Protein AF-A0A0B7BZF1-F1 (afdb_monomer)

Organism: NCBI:txid1028688

Mean predicted aligned error: 14.44 Å

Structure (mmCIF, N/CA/C/O backbone):
data_AF-A0A0B7BZF1-F1
#
_entry.id   AF-A0A0B7BZF1-F1
#
loop_
_atom_site.group_PDB
_atom_site.id
_atom_site.type_symbol
_atom_site.label_atom_id
_atom_site.label_alt_id
_atom_site.label_comp_id
_atom_site.label_asym_id
_atom_site.label_entity_id
_atom_site.label_seq_id
_atom_site.pdbx_PDB_ins_code
_atom_site.Cartn_x
_atom_site.Cartn_y
_atom_site.Cartn_z
_atom_site.occupancy
_atom_site.B_iso_or_equiv
_atom_site.auth_seq_id
_atom_site.auth_comp_id
_atom_site.auth_asym_id
_atom_site.auth_atom_id
_atom_site.pdbx_PDB_model_num
ATOM 1 N N . MET A 1 1 ? 36.734 -16.817 -67.272 1.00 42.56 1 MET A N 1
ATOM 2 C CA . MET A 1 1 ? 36.198 -16.651 -65.905 1.00 42.56 1 MET A CA 1
ATOM 3 C C . MET A 1 1 ? 34.684 -16.627 -66.017 1.00 42.56 1 MET A C 1
ATOM 5 O O . MET A 1 1 ? 34.135 -15.668 -66.539 1.00 42.56 1 MET A O 1
ATOM 9 N N . THR A 1 2 ? 34.027 -17.734 -65.685 1.00 36.16 2 THR A N 1
ATOM 10 C CA . THR A 1 2 ? 32.570 -17.898 -65.777 1.00 36.16 2 THR A CA 1
ATOM 11 C C . THR A 1 2 ? 31.906 -17.279 -64.551 1.00 36.16 2 THR A C 1
ATOM 13 O O . THR A 1 2 ? 32.110 -17.757 -63.439 1.00 36.16 2 THR A O 1
ATOM 16 N N . PHE A 1 3 ? 31.128 -16.214 -64.751 1.00 45.78 3 PHE A N 1
ATOM 17 C CA . PHE A 1 3 ? 30.247 -15.656 -63.727 1.00 45.78 3 PHE A CA 1
ATOM 18 C C . PHE A 1 3 ? 28.991 -16.528 -63.635 1.00 45.78 3 PHE A C 1
ATOM 20 O O . PHE A 1 3 ? 28.140 -16.497 -64.519 1.00 45.78 3 PHE A O 1
ATOM 27 N N . THR A 1 4 ? 28.877 -17.324 -62.574 1.00 42.69 4 THR A N 1
ATOM 28 C CA . THR A 1 4 ? 27.618 -17.964 -62.179 1.00 42.69 4 THR A CA 1
ATOM 29 C C . THR A 1 4 ? 26.688 -16.901 -61.609 1.00 42.69 4 THR A C 1
ATOM 31 O O . THR A 1 4 ? 26.805 -16.506 -60.450 1.00 42.69 4 THR A O 1
ATOM 34 N N . THR A 1 5 ? 25.762 -16.422 -62.432 1.00 49.00 5 THR A N 1
ATOM 35 C CA . THR A 1 5 ? 24.591 -15.673 -61.985 1.00 49.00 5 THR A CA 1
ATOM 36 C C . THR A 1 5 ? 23.657 -16.632 -61.253 1.00 49.00 5 THR A C 1
ATOM 38 O O . THR A 1 5 ? 22.950 -17.431 -61.862 1.00 49.00 5 THR A O 1
ATOM 41 N N . ILE A 1 6 ? 23.671 -16.575 -59.922 1.00 50.22 6 ILE A N 1
ATOM 42 C CA . ILE A 1 6 ? 22.680 -17.254 -59.087 1.00 50.22 6 ILE A CA 1
ATOM 43 C C . ILE A 1 6 ? 21.360 -16.500 -59.276 1.00 50.22 6 ILE A C 1
ATOM 45 O O . ILE A 1 6 ? 21.112 -15.472 -58.652 1.00 50.22 6 ILE A O 1
ATOM 49 N N . SER A 1 7 ? 20.527 -16.989 -60.189 1.00 49.88 7 SER A N 1
ATOM 50 C CA . SER A 1 7 ? 19.148 -16.547 -60.359 1.00 49.88 7 SER A CA 1
ATOM 51 C C . SER A 1 7 ? 18.309 -17.073 -59.192 1.00 49.88 7 SER A C 1
ATOM 53 O O . SER A 1 7 ? 17.754 -18.169 -59.254 1.00 49.88 7 SER A O 1
ATOM 55 N N . THR A 1 8 ? 18.225 -16.312 -58.103 1.00 52.62 8 THR A N 1
ATOM 56 C CA . THR A 1 8 ? 17.284 -16.574 -57.010 1.00 52.62 8 THR A CA 1
ATOM 57 C C . THR A 1 8 ? 15.881 -16.138 -57.432 1.00 52.62 8 THR A C 1
ATOM 59 O O . THR A 1 8 ? 15.391 -15.079 -57.049 1.00 52.62 8 THR A O 1
ATOM 62 N N . SER A 1 9 ? 15.194 -16.966 -58.225 1.00 58.12 9 SER A N 1
ATOM 63 C CA . SER A 1 9 ? 13.749 -16.830 -58.448 1.00 58.12 9 SER A CA 1
ATOM 64 C C . SER A 1 9 ? 12.992 -17.307 -57.202 1.00 58.12 9 SER A C 1
ATOM 66 O O . SER A 1 9 ? 12.331 -18.345 -57.205 1.00 58.12 9 SER A O 1
ATOM 68 N N . LEU A 1 10 ? 13.141 -16.583 -56.094 1.00 57.47 10 LEU A N 1
ATOM 69 C CA . LEU A 1 10 ? 12.315 -16.786 -54.912 1.00 57.47 10 LEU A CA 1
ATOM 70 C C . LEU A 1 10 ? 10.915 -16.275 -55.249 1.00 57.47 10 LEU A C 1
ATOM 72 O O . LEU A 1 10 ? 10.698 -15.080 -55.435 1.00 57.47 10 LEU A O 1
ATOM 76 N N . SER A 1 11 ? 9.976 -17.208 -55.383 1.00 67.88 11 SER A N 1
ATOM 77 C CA . SER A 1 11 ? 8.560 -16.921 -55.600 1.00 67.88 11 SER A CA 1
ATOM 78 C C . SER A 1 11 ? 8.065 -15.880 -54.585 1.00 67.88 11 SER A C 1
AT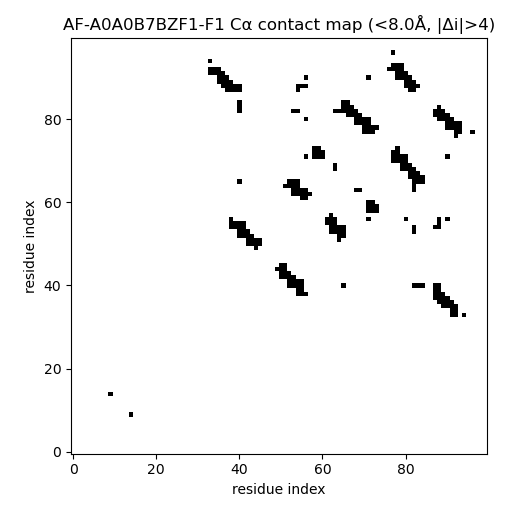OM 80 O O . SER A 1 11 ? 8.358 -16.031 -53.397 1.00 67.88 11 SER A O 1
ATOM 82 N N . PRO A 1 12 ? 7.291 -14.861 -55.003 1.00 63.03 12 PRO A N 1
ATOM 83 C CA . PRO A 1 12 ? 6.870 -13.755 -54.138 1.00 63.03 12 PRO A CA 1
ATOM 84 C C . PRO A 1 12 ? 6.102 -14.230 -52.895 1.00 63.03 12 PRO A C 1
ATOM 86 O O . PRO A 1 12 ? 6.211 -13.648 -51.827 1.00 63.03 12 PRO A O 1
ATOM 89 N N . LEU A 1 13 ? 5.391 -15.354 -52.984 1.00 62.88 13 LEU A N 1
ATOM 90 C CA . LEU A 1 13 ? 4.735 -15.996 -51.838 1.00 62.88 13 LEU A CA 1
ATOM 91 C C . LEU A 1 13 ? 5.718 -16.402 -50.727 1.00 62.88 13 LEU A C 1
ATOM 93 O O . LEU A 1 13 ? 5.402 -16.310 -49.545 1.00 62.88 13 LEU A O 1
ATOM 97 N N . LEU A 1 14 ? 6.919 -16.827 -51.111 1.00 66.38 14 LEU A N 1
ATOM 98 C CA . LEU A 1 14 ? 7.962 -17.306 -50.208 1.00 66.38 14 LEU A CA 1
ATOM 99 C C . LEU A 1 14 ? 8.675 -16.130 -49.535 1.00 66.38 14 LEU A C 1
ATOM 101 O O . LEU A 1 14 ? 8.977 -16.199 -48.349 1.00 66.38 14 LEU A O 1
ATOM 105 N N . THR A 1 15 ? 8.861 -15.014 -50.248 1.00 67.00 15 THR A N 1
ATOM 106 C CA . THR A 1 15 ? 9.371 -13.779 -49.638 1.00 67.00 15 THR A CA 1
ATOM 107 C C . THR A 1 15 ? 8.354 -13.178 -48.670 1.00 67.00 15 THR A C 1
ATOM 109 O O . THR A 1 15 ? 8.736 -12.824 -47.559 1.00 67.00 15 THR A O 1
ATOM 112 N N . PHE A 1 16 ? 7.061 -13.151 -49.014 1.00 65.31 16 PHE A N 1
ATOM 113 C CA . PHE A 1 16 ? 6.003 -12.723 -48.092 1.00 65.31 16 PHE A CA 1
ATOM 114 C C . PHE A 1 16 ? 5.923 -13.602 -46.839 1.00 65.31 16 PHE A C 1
ATOM 116 O O . PHE A 1 16 ? 5.797 -13.065 -45.742 1.00 65.31 16 PHE A O 1
ATOM 123 N N . ALA A 1 17 ? 6.043 -14.925 -46.981 1.00 65.62 17 ALA A N 1
ATOM 124 C CA . ALA A 1 17 ? 6.041 -15.848 -45.848 1.00 65.62 17 ALA A CA 1
ATOM 125 C C . ALA A 1 17 ? 7.265 -15.662 -44.933 1.00 65.62 17 ALA A C 1
ATOM 127 O O . ALA A 1 17 ? 7.143 -15.694 -43.713 1.00 65.62 17 ALA A O 1
ATOM 128 N N . VAL A 1 18 ? 8.451 -15.425 -45.500 1.00 68.25 18 VAL A N 1
ATOM 129 C CA . VAL A 1 18 ? 9.663 -15.175 -44.705 1.00 68.25 18 VAL A CA 1
ATOM 130 C C . VAL A 1 18 ? 9.586 -13.819 -43.999 1.00 68.25 18 VAL A C 1
ATOM 132 O O . VAL A 1 18 ? 9.920 -13.724 -42.820 1.00 68.25 18 VAL A O 1
ATOM 135 N N . ILE A 1 19 ? 9.091 -12.780 -44.679 1.00 66.62 19 ILE A N 1
ATOM 136 C CA . ILE A 1 19 ? 8.909 -11.448 -44.088 1.00 66.62 19 ILE A CA 1
ATOM 137 C C . ILE A 1 19 ? 7.856 -11.491 -42.975 1.00 66.62 19 ILE A C 1
ATOM 139 O O . ILE A 1 19 ? 8.086 -10.911 -41.919 1.00 66.62 19 ILE A O 1
ATOM 143 N N . SER A 1 20 ? 6.736 -12.199 -43.156 1.00 63.28 20 SER A N 1
ATOM 144 C CA . SER A 1 20 ? 5.693 -12.291 -42.129 1.00 63.28 20 SER A CA 1
ATOM 145 C C . SER A 1 20 ? 6.167 -13.040 -40.884 1.00 63.28 20 SER A C 1
ATOM 147 O O . SER A 1 20 ? 5.900 -12.583 -39.777 1.00 63.28 20 SER A O 1
ATOM 149 N N . VAL A 1 21 ? 6.936 -14.124 -41.037 1.00 64.81 21 VAL A N 1
ATOM 150 C CA . VAL A 1 21 ? 7.534 -14.856 -39.907 1.00 64.81 21 VAL A CA 1
ATOM 151 C C . VAL A 1 21 ? 8.572 -13.998 -39.173 1.00 64.81 21 VAL A C 1
ATOM 153 O O . VAL A 1 21 ? 8.578 -13.967 -37.943 1.00 64.81 21 VAL A O 1
ATOM 156 N N . LEU A 1 22 ? 9.402 -13.246 -39.904 1.00 61.53 22 LEU A N 1
ATOM 157 C CA . LEU A 1 22 ? 10.382 -12.327 -39.311 1.00 61.53 22 LEU A CA 1
ATOM 158 C C . LEU A 1 22 ? 9.718 -11.151 -38.578 1.00 61.53 22 LEU A C 1
ATOM 160 O O . LEU A 1 22 ? 10.162 -10.787 -37.491 1.00 61.53 22 LEU A O 1
ATOM 164 N N . PHE A 1 23 ? 8.633 -10.590 -39.121 1.00 58.38 23 PHE A N 1
ATOM 165 C CA . PHE A 1 23 ? 7.868 -9.528 -38.457 1.00 58.38 23 PHE A CA 1
ATOM 166 C C . PHE A 1 23 ? 7.090 -10.040 -37.240 1.00 58.38 23 PHE A C 1
ATOM 168 O O . PHE A 1 23 ? 6.999 -9.329 -36.241 1.00 58.38 23 PHE A O 1
ATOM 175 N N . CYS A 1 24 ? 6.582 -11.277 -37.272 1.00 57.66 24 CYS A N 1
ATOM 176 C CA . CYS A 1 24 ? 5.888 -11.870 -36.126 1.00 57.66 24 CYS A CA 1
ATOM 177 C C . CYS A 1 24 ? 6.833 -12.097 -34.933 1.00 57.66 24 CYS A C 1
ATOM 179 O O . CYS A 1 24 ? 6.406 -11.983 -33.788 1.00 57.66 24 CYS A O 1
ATOM 181 N N .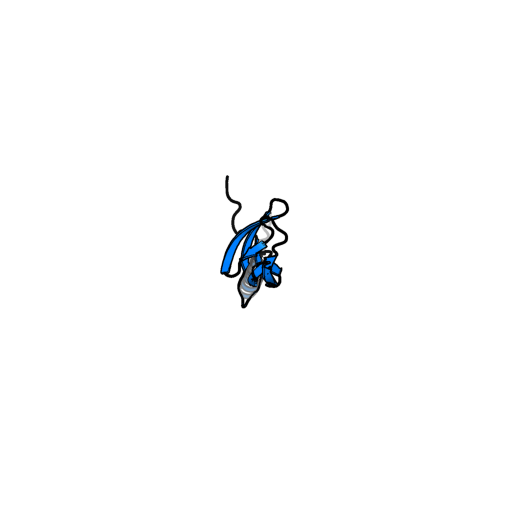 GLY A 1 25 ? 8.117 -12.372 -35.191 1.00 54.31 25 GLY A N 1
ATOM 182 C CA . GLY A 1 25 ? 9.144 -12.519 -34.153 1.00 54.31 25 GLY A CA 1
ATOM 183 C C . GLY A 1 25 ? 9.636 -11.202 -33.540 1.00 54.31 25 GLY A C 1
ATOM 184 O O . GLY A 1 25 ? 10.272 -11.229 -32.491 1.00 54.31 25 GLY A O 1
ATOM 185 N N . MET A 1 26 ? 9.345 -10.055 -34.168 1.00 51.84 26 MET A N 1
ATOM 186 C CA . MET A 1 26 ? 9.733 -8.718 -33.689 1.00 51.84 26 MET A CA 1
ATOM 187 C C . MET A 1 26 ? 8.623 -7.985 -32.931 1.00 51.84 26 MET A C 1
ATOM 189 O O . MET A 1 26 ? 8.777 -6.807 -32.598 1.00 51.84 26 MET A O 1
ATOM 193 N N . VAL A 1 27 ? 7.517 -8.659 -32.607 1.00 50.31 27 VAL A N 1
ATOM 194 C CA . VAL A 1 27 ? 6.591 -8.148 -31.594 1.00 50.31 27 VAL A CA 1
ATOM 195 C C . VAL A 1 27 ? 7.261 -8.356 -30.240 1.00 50.31 27 VAL A C 1
ATOM 197 O O . VAL A 1 27 ? 7.015 -9.334 -29.543 1.00 50.31 27 VAL A O 1
ATOM 200 N N . SER A 1 28 ? 8.173 -7.445 -29.899 1.00 53.06 28 SER A N 1
ATOM 201 C CA . SER A 1 28 ? 8.737 -7.321 -28.564 1.00 53.06 28 SER A CA 1
ATOM 202 C C . SER A 1 28 ? 7.576 -7.145 -27.597 1.00 53.06 28 SER A C 1
ATOM 204 O O . SER A 1 28 ? 7.015 -6.054 -27.475 1.00 53.06 28 SER A O 1
ATOM 206 N N . THR A 1 29 ? 7.189 -8.230 -26.933 1.00 51.66 29 THR A N 1
ATOM 207 C CA . THR A 1 29 ? 6.327 -8.196 -25.761 1.00 51.66 29 THR A CA 1
ATOM 208 C C . THR A 1 29 ? 7.062 -7.360 -24.729 1.00 51.66 29 THR A C 1
ATOM 210 O O . THR A 1 29 ? 7.964 -7.835 -24.043 1.00 51.66 29 THR A O 1
ATOM 213 N N . SER A 1 30 ? 6.756 -6.068 -24.701 1.00 52.94 30 SER A N 1
ATOM 214 C CA . SER A 1 30 ? 7.209 -5.192 -23.637 1.00 52.94 30 SER A CA 1
ATOM 215 C C . SER A 1 30 ? 6.418 -5.626 -22.417 1.00 52.94 30 SER A C 1
ATOM 217 O O . SER A 1 30 ? 5.243 -5.291 -22.292 1.00 52.94 30 SER A O 1
ATOM 219 N N . ASP A 1 31 ? 7.031 -6.470 -21.593 1.00 47.12 31 ASP A N 1
ATOM 220 C CA . ASP A 1 31 ? 6.481 -6.837 -20.300 1.00 47.12 31 ASP A CA 1
ATOM 221 C C . ASP A 1 31 ? 6.462 -5.563 -19.451 1.00 47.12 31 ASP A C 1
ATOM 223 O O . ASP A 1 31 ? 7.481 -5.118 -18.921 1.00 47.12 31 ASP A O 1
ATOM 227 N N . LEU A 1 32 ? 5.303 -4.909 -19.403 1.00 54.31 32 LEU A N 1
ATOM 228 C CA . LEU A 1 32 ? 4.993 -3.864 -18.434 1.00 54.31 32 LEU A CA 1
ATOM 229 C C . LEU A 1 32 ? 4.736 -4.558 -17.091 1.00 54.31 32 LEU A C 1
ATOM 231 O O . LEU A 1 32 ? 3.628 -4.521 -16.557 1.00 54.31 32 LEU A O 1
ATOM 235 N N . GLY A 1 33 ? 5.750 -5.264 -16.593 1.00 56.38 33 GLY A N 1
ATOM 236 C CA . GLY A 1 33 ? 5.704 -5.990 -15.337 1.00 56.38 33 GLY A CA 1
ATOM 237 C C . GLY A 1 33 ? 5.688 -4.999 -14.182 1.00 56.38 33 GLY A C 1
ATOM 238 O O . GLY A 1 33 ? 6.725 -4.707 -13.597 1.00 56.38 33 GLY A O 1
ATOM 239 N N . PHE A 1 34 ? 4.520 -4.442 -13.872 1.00 66.19 34 PHE A N 1
ATOM 240 C CA . PHE A 1 34 ? 4.303 -3.733 -12.618 1.00 66.19 34 PHE A CA 1
ATOM 241 C C . PHE A 1 34 ? 4.113 -4.789 -11.533 1.00 66.19 34 PHE A C 1
ATOM 243 O O . PHE A 1 34 ? 3.100 -5.492 -11.516 1.00 66.19 34 PHE A O 1
ATOM 250 N N . HIS A 1 35 ? 5.087 -4.945 -10.636 1.00 83.38 35 HIS A N 1
ATOM 251 C CA . HIS A 1 35 ? 4.882 -5.811 -9.484 1.00 83.38 35 HIS A CA 1
ATOM 252 C C . HIS A 1 35 ? 3.954 -5.106 -8.502 1.00 83.38 35 HIS A C 1
ATOM 254 O O . HIS A 1 35 ? 4.270 -4.029 -8.000 1.00 83.38 35 HIS A O 1
ATOM 260 N N . CYS A 1 36 ? 2.806 -5.726 -8.234 1.00 88.06 36 CYS A N 1
ATOM 261 C CA . CYS A 1 36 ? 1.854 -5.250 -7.243 1.00 88.06 36 CYS A CA 1
ATOM 262 C C . CYS A 1 36 ? 1.752 -6.237 -6.077 1.00 88.06 36 CYS A C 1
ATOM 264 O O . CYS A 1 36 ? 1.647 -7.449 -6.271 1.00 88.06 36 CYS A O 1
ATOM 266 N N . VAL A 1 37 ? 1.765 -5.702 -4.862 1.00 89.62 37 VAL A N 1
ATOM 267 C CA . VAL A 1 37 ? 1.498 -6.409 -3.611 1.00 89.62 37 VAL A CA 1
ATOM 268 C C . VAL A 1 37 ? 0.091 -6.045 -3.160 1.00 89.62 37 VAL A C 1
ATOM 270 O O . VAL A 1 37 ? -0.264 -4.869 -3.106 1.00 89.62 37 VAL A O 1
ATOM 273 N N . PHE A 1 38 ? -0.698 -7.056 -2.815 1.00 92.50 38 PHE A N 1
ATOM 274 C CA . PHE A 1 38 ? -2.066 -6.882 -2.341 1.00 92.50 38 PHE A CA 1
ATOM 275 C C . PHE A 1 38 ? -2.195 -7.324 -0.889 1.00 92.50 38 PHE A C 1
ATOM 277 O O . PHE A 1 38 ? -1.445 -8.181 -0.415 1.00 92.50 38 PHE A O 1
ATOM 284 N N . GLY A 1 39 ? -3.165 -6.752 -0.187 1.00 92.94 39 GLY A N 1
ATOM 285 C CA . GL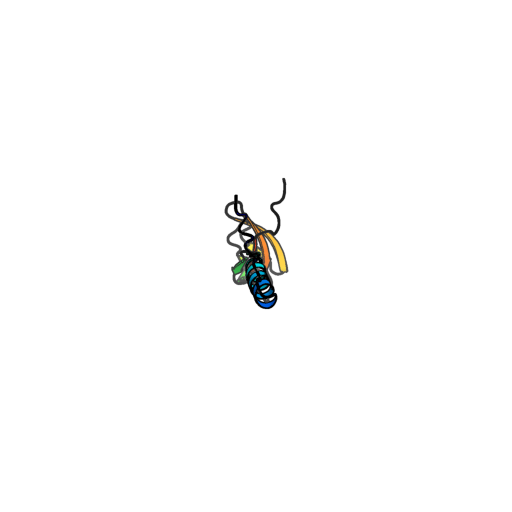Y A 1 39 ? -3.425 -7.067 1.211 1.00 92.94 39 GLY A CA 1
ATOM 286 C C . GLY A 1 39 ? -4.854 -6.729 1.629 1.00 92.94 39 GLY A C 1
ATOM 287 O O . GLY A 1 39 ? -5.551 -5.993 0.931 1.00 92.94 39 GLY A O 1
ATOM 288 N N . PRO A 1 40 ? -5.321 -7.269 2.761 1.00 94.19 40 PRO A N 1
ATOM 289 C CA . PRO A 1 40 ? -6.661 -6.990 3.252 1.00 94.19 40 PRO A CA 1
ATOM 290 C C . PRO A 1 40 ? -6.753 -5.594 3.882 1.00 94.19 40 PRO A C 1
ATOM 292 O O . PRO A 1 40 ? -5.785 -5.088 4.451 1.00 94.19 40 PRO A O 1
ATOM 295 N N . MET A 1 41 ? -7.953 -5.012 3.850 1.00 94.50 41 MET A N 1
ATOM 296 C CA . MET A 1 41 ? -8.316 -3.934 4.768 1.00 94.50 41 MET A CA 1
ATOM 297 C C . MET A 1 41 ? -8.647 -4.543 6.132 1.00 94.50 41 MET A C 1
ATOM 299 O O . MET A 1 41 ? -9.333 -5.562 6.222 1.00 94.50 41 MET A O 1
ATOM 303 N N . VAL A 1 42 ? -8.145 -3.922 7.190 1.00 94.38 42 VAL A N 1
ATOM 304 C CA . VAL A 1 42 ? -8.347 -4.333 8.575 1.00 94.38 42 VAL A CA 1
ATOM 305 C C . VAL A 1 42 ? -9.191 -3.280 9.277 1.00 94.38 42 VAL A C 1
ATOM 307 O O . VAL A 1 42 ? -8.985 -2.079 9.106 1.00 94.38 42 VAL A O 1
ATOM 310 N N . THR A 1 43 ? -10.124 -3.746 10.098 1.00 94.00 43 THR A N 1
ATOM 311 C CA . THR A 1 43 ? -10.949 -2.900 10.955 1.00 94.00 43 THR A CA 1
ATOM 312 C C . THR A 1 43 ? -10.553 -3.150 12.402 1.00 94.00 43 THR A C 1
ATOM 314 O O . THR A 1 43 ? -10.520 -4.294 12.853 1.00 94.00 43 THR A O 1
ATOM 317 N N . THR A 1 44 ? -10.247 -2.086 13.136 1.00 93.12 44 THR A N 1
ATOM 318 C CA . THR A 1 44 ? -9.950 -2.140 14.570 1.00 93.12 44 THR A CA 1
ATOM 319 C C . THR A 1 44 ? -10.771 -1.103 15.325 1.00 93.12 44 THR A C 1
ATOM 321 O O . THR A 1 44 ? -11.317 -0.178 14.726 1.00 93.12 44 THR A O 1
ATOM 324 N N . VAL A 1 45 ? -10.865 -1.255 16.642 1.00 94.25 45 VAL A N 1
ATOM 325 C CA . VAL A 1 45 ? -11.527 -0.293 17.526 1.00 94.25 45 VAL A CA 1
ATOM 326 C C . VAL A 1 45 ? -10.456 0.390 18.367 1.00 94.25 45 VAL A C 1
ATOM 328 O O . VAL A 1 45 ? -9.657 -0.282 19.021 1.00 94.25 45 VAL A O 1
ATOM 331 N N . THR A 1 46 ? -10.403 1.719 18.322 1.00 90.12 46 THR A N 1
ATOM 332 C CA . THR A 1 46 ? -9.463 2.502 19.126 1.00 90.12 46 THR A CA 1
ATOM 333 C C . THR A 1 46 ? -9.832 2.419 20.613 1.00 90.12 46 THR A C 1
ATOM 335 O O . THR A 1 46 ? -10.972 2.078 20.947 1.00 90.12 46 THR A O 1
ATOM 338 N N . PRO A 1 47 ? -8.910 2.747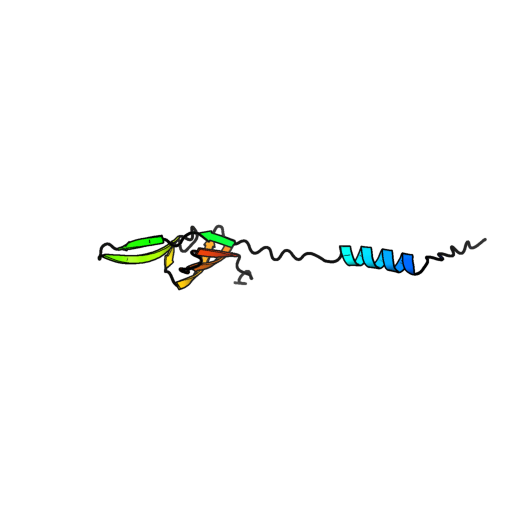 21.538 1.00 91.94 47 PRO A N 1
ATOM 339 C CA . PRO A 1 47 ? -9.215 2.796 22.971 1.00 91.94 47 PRO A CA 1
ATOM 340 C C . PRO A 1 47 ? -10.404 3.706 23.323 1.00 91.94 47 PRO A C 1
ATOM 342 O O . PRO A 1 47 ? -11.091 3.477 24.315 1.00 91.94 47 PRO A O 1
ATOM 345 N N . GLU A 1 48 ? -10.680 4.710 22.491 1.00 94.50 48 GLU A N 1
ATOM 346 C CA . GLU A 1 48 ? -11.791 5.657 22.617 1.00 94.50 48 GLU A CA 1
ATOM 347 C C . GLU A 1 48 ? -13.115 5.120 22.041 1.00 94.50 48 GLU A C 1
ATOM 349 O O . GLU A 1 48 ? -14.122 5.827 22.031 1.00 94.50 48 GLU A O 1
ATOM 354 N N . GLY A 1 49 ? -13.133 3.880 21.542 1.00 92.81 49 GLY A N 1
ATOM 355 C CA . GLY A 1 49 ? -14.312 3.237 20.964 1.00 92.81 49 GLY A CA 1
ATOM 356 C C . GLY A 1 49 ? -14.596 3.622 19.509 1.00 92.81 49 GLY A C 1
ATOM 357 O O . GLY A 1 49 ? -15.668 3.299 18.997 1.00 92.81 49 GLY A O 1
ATOM 358 N N . GLN A 1 50 ? -13.672 4.302 18.824 1.00 94.00 50 GLN A N 1
ATOM 359 C CA . GLN A 1 50 ? -13.841 4.651 17.413 1.00 94.00 50 GLN A CA 1
ATOM 360 C C . GLN A 1 50 ? -13.454 3.475 16.521 1.00 94.00 50 GLN A C 1
ATOM 362 O O . GLN A 1 50 ? -12.487 2.771 16.787 1.00 94.00 50 GLN A O 1
ATOM 367 N N . THR A 1 51 ? -14.197 3.261 15.439 1.00 93.19 51 THR A N 1
ATOM 368 C CA . THR A 1 51 ? -13.816 2.265 14.431 1.00 93.19 51 THR A CA 1
ATOM 369 C C . THR A 1 51 ? -12.800 2.881 13.476 1.00 93.19 51 THR A C 1
ATOM 371 O O . THR A 1 51 ? -13.068 3.922 12.880 1.00 93.19 51 THR A O 1
ATOM 374 N N . LEU A 1 52 ? -11.647 2.233 13.325 1.00 91.69 52 LEU A N 1
ATOM 375 C CA . LEU A 1 52 ? -10.586 2.618 12.404 1.00 91.69 52 LEU A CA 1
ATOM 376 C C . LEU A 1 52 ? -10.421 1.535 11.339 1.00 91.69 52 LEU A C 1
ATOM 378 O O . LEU A 1 52 ? -10.182 0.369 11.655 1.00 91.69 52 LEU A O 1
ATOM 382 N N . GLU A 1 53 ? -10.510 1.937 10.077 1.00 94.50 53 GLU A N 1
ATOM 383 C CA . GLU A 1 53 ? -10.275 1.074 8.922 1.00 94.50 53 GLU A CA 1
ATOM 384 C C . GLU A 1 53 ? -8.946 1.464 8.271 1.00 94.50 53 GLU A C 1
ATOM 386 O O . GLU A 1 53 ? -8.725 2.631 7.936 1.00 94.50 53 GLU A O 1
ATOM 391 N N . TYR A 1 54 ? -8.041 0.499 8.122 1.00 94.50 54 TYR A N 1
ATOM 392 C CA . TYR A 1 54 ? -6.688 0.734 7.625 1.00 94.50 54 TYR A CA 1
ATOM 393 C C . TYR A 1 54 ? -6.141 -0.482 6.875 1.00 94.50 54 TYR A C 1
ATOM 395 O O . TYR A 1 54 ? -6.620 -1.603 7.034 1.00 94.50 54 TYR A O 1
ATOM 403 N N . CYS A 1 55 ? -5.102 -0.274 6.076 1.00 95.56 55 CYS A N 1
ATOM 404 C CA . CYS A 1 55 ? -4.394 -1.325 5.363 1.00 95.56 55 CYS A CA 1
ATOM 405 C C . CYS A 1 55 ? -2.939 -1.437 5.857 1.00 95.56 55 CYS A C 1
ATOM 407 O O . CYS A 1 55 ? -2.230 -0.427 5.874 1.00 95.56 55 CYS A O 1
ATOM 409 N N . PRO A 1 56 ? -2.461 -2.635 6.244 1.00 94.19 56 PRO A N 1
ATOM 410 C CA . PRO A 1 56 ? -1.064 -2.863 6.602 1.00 94.19 56 PRO A CA 1
ATOM 411 C C . PRO A 1 56 ? -0.205 -3.048 5.347 1.00 94.19 56 PRO A C 1
ATOM 413 O O . PRO A 1 56 ? -0.404 -3.996 4.593 1.00 94.19 56 PRO A O 1
ATOM 416 N N . THR A 1 57 ? 0.779 -2.178 5.132 1.00 91.50 57 THR A N 1
ATOM 417 C CA . THR A 1 57 ? 1.589 -2.173 3.900 1.00 91.50 57 THR A CA 1
ATOM 418 C C . THR A 1 57 ? 2.777 -3.135 3.959 1.00 91.50 57 THR A C 1
ATOM 420 O O . THR A 1 57 ? 3.227 -3.619 2.925 1.00 91.50 57 THR A O 1
ATOM 423 N N . GLN A 1 58 ? 3.299 -3.426 5.159 1.00 91.19 58 GLN A N 1
ATOM 424 C CA . GLN A 1 58 ? 4.613 -4.067 5.353 1.00 91.19 58 GLN A CA 1
ATOM 425 C C . GLN A 1 58 ? 5.765 -3.327 4.637 1.00 91.19 58 GLN A C 1
ATOM 427 O O . GLN A 1 58 ? 6.744 -3.947 4.206 1.00 91.19 58 GLN A O 1
ATOM 432 N N . MET A 1 59 ? 5.615 -2.012 4.480 1.00 93.38 59 MET A N 1
ATOM 433 C CA . MET A 1 59 ? 6.556 -1.070 3.873 1.00 93.38 59 MET A CA 1
ATOM 434 C C . MET A 1 59 ? 6.681 0.161 4.787 1.00 93.38 59 MET A C 1
ATOM 436 O O . MET A 1 59 ? 6.067 0.203 5.847 1.00 93.38 59 MET A O 1
ATOM 440 N N . GLU A 1 60 ? 7.451 1.173 4.401 1.00 94.25 60 GLU A N 1
ATOM 441 C CA . GLU A 1 60 ? 7.510 2.463 5.097 1.00 94.25 60 GLU A CA 1
ATOM 442 C C . GLU A 1 60 ? 6.660 3.496 4.328 1.00 94.25 60 GLU A C 1
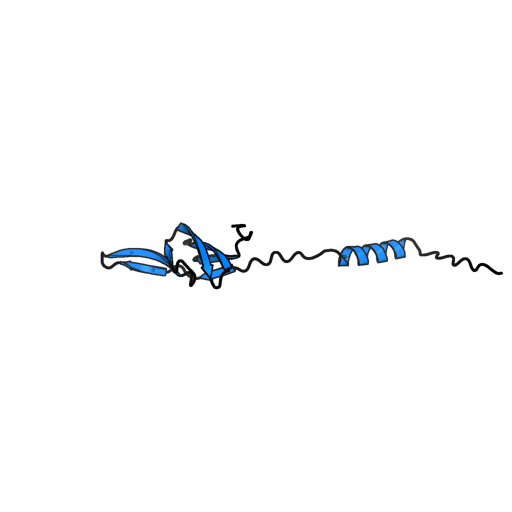ATOM 444 O O . GLU A 1 60 ? 7.037 3.816 3.201 1.00 94.25 60 GLU A O 1
ATOM 449 N N . PRO A 1 61 ? 5.543 4.030 4.865 1.00 92.12 61 PRO A N 1
ATOM 450 C CA . PRO A 1 61 ? 4.996 3.811 6.207 1.00 92.12 61 PRO A CA 1
ATOM 451 C C . PRO A 1 61 ? 4.233 2.473 6.341 1.00 92.12 61 PRO A C 1
ATOM 453 O O . PRO A 1 61 ? 3.669 1.998 5.352 1.00 92.12 61 PRO A O 1
ATOM 456 N N . PRO A 1 62 ? 4.167 1.883 7.556 1.00 91.88 62 PRO A N 1
ATOM 457 C CA . PRO A 1 62 ? 3.698 0.505 7.793 1.00 91.88 62 PRO A CA 1
ATOM 458 C C . PRO A 1 62 ? 2.188 0.305 7.679 1.00 91.88 62 PRO A C 1
ATOM 460 O O . PRO A 1 62 ? 1.717 -0.827 7.537 1.00 91.88 62 PRO A O 1
ATOM 463 N N . VAL A 1 63 ? 1.423 1.390 7.765 1.00 93.00 63 VAL A N 1
ATOM 464 C CA . VAL A 1 63 ? -0.036 1.392 7.695 1.00 93.00 63 VAL A CA 1
ATOM 465 C C . VAL A 1 63 ? -0.511 2.613 6.924 1.00 93.00 63 VAL A C 1
ATOM 467 O O . VAL A 1 63 ? 0.152 3.651 6.921 1.00 93.00 63 VAL A O 1
ATOM 470 N N . MET A 1 64 ? -1.681 2.494 6.311 1.00 93.50 64 MET A N 1
ATOM 471 C CA . MET A 1 64 ? -2.394 3.605 5.688 1.00 93.50 64 MET A CA 1
ATOM 472 C C . MET A 1 64 ? -3.877 3.530 6.020 1.00 93.50 64 MET A C 1
ATOM 474 O O . MET A 1 64 ? -4.426 2.432 6.117 1.00 93.50 64 MET A O 1
ATOM 478 N N . THR A 1 65 ? -4.531 4.671 6.208 1.00 93.38 65 THR A N 1
ATOM 479 C CA . THR A 1 65 ? -5.963 4.696 6.505 1.00 93.38 65 THR A CA 1
ATOM 480 C C . THR A 1 65 ? -6.804 4.462 5.253 1.00 93.38 65 THR A C 1
ATOM 482 O O . THR A 1 65 ? -6.353 4.633 4.119 1.00 93.38 65 THR A O 1
ATOM 485 N N . LYS A 1 66 ? -8.039 3.996 5.450 1.00 92.75 66 LYS A N 1
ATOM 486 C CA . LYS A 1 66 ? -8.992 3.807 4.356 1.00 92.75 66 LYS A CA 1
ATOM 487 C C . LYS A 1 66 ? -9.197 5.110 3.583 1.00 92.75 66 LYS A C 1
ATOM 489 O O . LYS A 1 66 ? -9.486 6.147 4.172 1.00 92.75 66 LYS A O 1
ATOM 494 N N . GLY A 1 67 ? -9.155 5.008 2.258 1.00 89.88 67 GLY A N 1
ATOM 495 C CA . GLY A 1 67 ? -9.336 6.128 1.337 1.00 89.88 67 GLY A CA 1
ATOM 496 C C . GLY A 1 67 ? -8.043 6.870 1.013 1.00 89.88 67 GLY A C 1
ATOM 497 O O . GLY A 1 67 ? -8.062 7.744 0.148 1.00 89.88 67 GLY A O 1
ATOM 498 N N . ASP A 1 68 ? -6.929 6.510 1.651 1.00 91.19 68 ASP A N 1
ATOM 499 C CA . ASP A 1 68 ? -5.656 7.154 1.379 1.00 91.19 68 ASP A CA 1
ATOM 500 C C . ASP A 1 68 ? -4.957 6.583 0.152 1.00 91.19 68 ASP A C 1
ATOM 502 O O . ASP A 1 68 ? -5.137 5.431 -0.260 1.00 91.19 68 ASP A O 1
ATOM 506 N N . TYR A 1 69 ? -4.072 7.425 -0.367 1.00 92.38 69 TYR A N 1
ATOM 507 C CA . TYR A 1 69 ? -3.060 7.085 -1.341 1.00 92.38 69 TYR A CA 1
ATOM 508 C C . TYR A 1 69 ? -1.707 7.558 -0.820 1.00 92.38 69 TYR A C 1
ATOM 510 O O . TYR A 1 69 ? -1.545 8.732 -0.477 1.00 92.38 69 TYR A O 1
ATOM 518 N N . ILE A 1 70 ? -0.734 6.656 -0.762 1.00 92.88 70 ILE A N 1
ATOM 519 C CA . ILE A 1 70 ? 0.597 6.963 -0.241 1.00 92.88 70 ILE A CA 1
ATOM 520 C C . ILE A 1 70 ? 1.685 6.384 -1.136 1.00 92.88 70 ILE A C 1
ATOM 522 O O . ILE A 1 70 ? 1.480 5.424 -1.876 1.00 92.88 70 ILE A O 1
ATOM 526 N N . LEU A 1 71 ? 2.878 6.953 -1.006 1.00 93.06 71 LEU A N 1
ATOM 527 C CA . LEU A 1 71 ? 4.097 6.337 -1.502 1.00 93.06 71 LEU A CA 1
ATOM 528 C C . LEU A 1 71 ? 4.742 5.578 -0.357 1.00 93.06 71 LEU A C 1
ATOM 530 O O . LEU A 1 71 ? 5.003 6.163 0.695 1.00 93.06 71 LEU A O 1
ATOM 534 N N . ALA A 1 72 ? 5.001 4.299 -0.583 1.00 92.75 72 ALA A N 1
ATOM 535 C CA . ALA A 1 72 ? 5.674 3.446 0.368 1.00 92.75 72 ALA A CA 1
ATOM 536 C C . ALA A 1 72 ? 7.041 3.005 -0.162 1.00 92.75 72 ALA A C 1
ATOM 538 O O . ALA A 1 72 ? 7.258 2.898 -1.370 1.00 92.75 72 ALA A O 1
ATOM 539 N N . VAL A 1 73 ? 7.985 2.760 0.741 1.00 92.38 73 VAL A N 1
ATOM 540 C CA . VAL A 1 73 ? 9.331 2.295 0.397 1.00 92.38 73 VAL A CA 1
ATOM 541 C C . VAL A 1 73 ? 9.610 0.971 1.087 1.00 92.38 73 VAL A C 1
ATOM 543 O O . VAL A 1 73 ? 9.351 0.810 2.277 1.00 92.38 73 VAL A O 1
ATOM 546 N N . LYS A 1 74 ? 10.168 0.017 0.342 1.00 91.50 74 LYS A N 1
ATOM 547 C CA . LYS A 1 74 ? 10.629 -1.266 0.876 1.00 91.50 74 LYS A CA 1
ATOM 548 C C . LYS A 1 74 ? 11.877 -1.716 0.140 1.00 91.50 74 LYS A C 1
ATOM 550 O O . LYS A 1 74 ? 11.891 -1.736 -1.088 1.00 91.50 74 LYS A O 1
ATOM 555 N N . ASP A 1 75 ? 12.928 -2.038 0.889 1.00 90.50 75 ASP A N 1
ATOM 556 C CA . ASP A 1 75 ? 14.215 -2.493 0.345 1.00 90.50 75 ASP A CA 1
ATOM 557 C C . ASP A 1 75 ? 14.797 -1.536 -0.721 1.00 90.50 75 ASP A C 1
ATOM 559 O O . ASP A 1 75 ? 15.348 -1.956 -1.737 1.00 90.50 75 ASP A O 1
ATOM 563 N N . GLY A 1 76 ? 14.620 -0.223 -0.522 1.00 87.19 76 GLY A N 1
ATOM 564 C CA . GLY A 1 76 ? 15.058 0.818 -1.463 1.00 87.19 76 GLY A CA 1
ATOM 565 C C . GLY A 1 76 ? 14.206 0.951 -2.733 1.00 87.19 76 GLY A C 1
ATOM 566 O O . GLY A 1 76 ? 14.528 1.770 -3.593 1.00 87.19 76 GLY A O 1
ATOM 567 N N . LYS A 1 77 ? 13.116 0.184 -2.859 1.00 87.56 77 LYS A N 1
ATOM 568 C CA . LYS A 1 77 ? 12.147 0.280 -3.958 1.00 87.56 77 LYS A CA 1
ATOM 569 C C . LYS A 1 77 ? 10.934 1.107 -3.552 1.00 87.56 77 LYS A C 1
ATOM 571 O O . LYS A 1 77 ? 10.482 1.038 -2.412 1.00 87.56 77 LYS A O 1
ATOM 576 N N . CYS A 1 78 ? 10.428 1.879 -4.506 1.00 89.12 78 CYS A N 1
ATOM 577 C CA . CYS A 1 78 ? 9.255 2.734 -4.3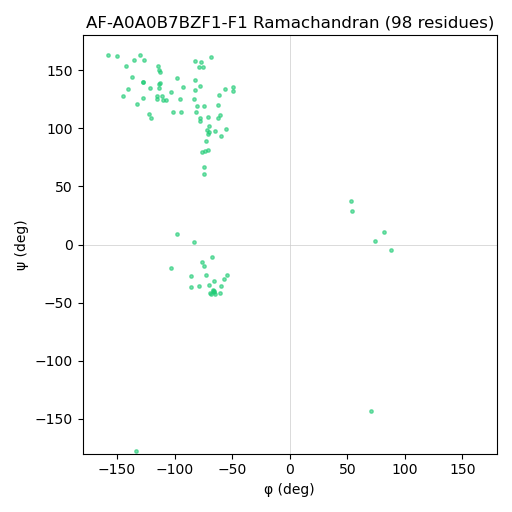60 1.00 89.12 78 CYS A CA 1
ATOM 578 C C . CYS A 1 78 ? 8.002 1.983 -4.808 1.00 89.12 78 CYS A C 1
ATOM 580 O O . CYS A 1 78 ? 8.007 1.388 -5.887 1.00 89.12 78 CYS A O 1
ATOM 582 N N . TYR A 1 79 ? 6.938 2.099 -4.018 1.00 92.12 79 TYR A N 1
ATOM 583 C CA . TYR A 1 79 ? 5.612 1.579 -4.311 1.00 92.12 79 TYR A CA 1
ATOM 584 C C . TYR A 1 79 ? 4.556 2.681 -4.181 1.00 92.12 79 TYR A C 1
ATOM 586 O O . TYR A 1 79 ? 4.588 3.491 -3.256 1.00 92.12 79 TYR A O 1
ATOM 594 N N . GLU A 1 80 ? 3.599 2.691 -5.097 1.00 92.88 80 GLU A N 1
ATOM 595 C CA . GLU A 1 80 ? 2.374 3.483 -5.045 1.00 92.88 80 GLU A CA 1
ATOM 596 C C . GLU A 1 80 ? 1.265 2.628 -4.438 1.00 92.88 80 GLU A C 1
ATOM 598 O O . GLU A 1 80 ? 0.880 1.612 -5.018 1.00 92.88 80 GLU A O 1
ATOM 603 N N . CYS A 1 81 ? 0.784 3.016 -3.257 1.00 93.50 81 CYS A N 1
ATOM 604 C CA . CYS A 1 81 ? -0.178 2.252 -2.474 1.00 93.50 81 CYS A CA 1
ATOM 605 C C . CYS A 1 81 ? -1.528 2.960 -2.365 1.00 93.50 81 CYS A C 1
ATOM 607 O O . CYS A 1 81 ? -1.593 4.157 -2.084 1.00 93.50 81 CYS A O 1
ATOM 609 N N . MET A 1 82 ? -2.605 2.190 -2.494 1.00 94.56 82 MET A N 1
ATOM 610 C CA . MET A 1 82 ? -3.989 2.609 -2.283 1.00 94.56 82 MET A CA 1
ATOM 611 C C . MET A 1 82 ? -4.679 1.649 -1.308 1.00 94.56 82 MET A C 1
ATOM 613 O O . MET A 1 82 ? -4.493 0.435 -1.406 1.00 94.56 82 MET A O 1
ATOM 617 N N . CYS A 1 83 ? -5.494 2.186 -0.396 1.00 94.88 83 CYS A N 1
ATOM 618 C CA . CYS A 1 83 ? -6.347 1.403 0.500 1.00 94.88 83 CYS A CA 1
ATOM 619 C C . CYS A 1 83 ? -7.812 1.776 0.277 1.00 94.88 83 CYS A C 1
ATOM 621 O O . CYS A 1 83 ? -8.244 2.862 0.663 1.00 94.88 83 CYS A O 1
ATOM 623 N N . ALA A 1 84 ? -8.584 0.877 -0.327 1.00 92.56 84 ALA A N 1
ATOM 624 C CA . ALA A 1 84 ? -10.006 1.088 -0.593 1.00 92.56 84 ALA A CA 1
ATOM 625 C C . ALA A 1 84 ? -10.858 -0.058 -0.030 1.00 92.56 84 ALA A C 1
ATOM 627 O O . ALA A 1 84 ? -10.365 -1.150 0.243 1.00 92.56 84 ALA A O 1
ATOM 628 N N . SER A 1 85 ? -12.148 0.195 0.199 1.00 87.81 85 SER A N 1
ATOM 629 C C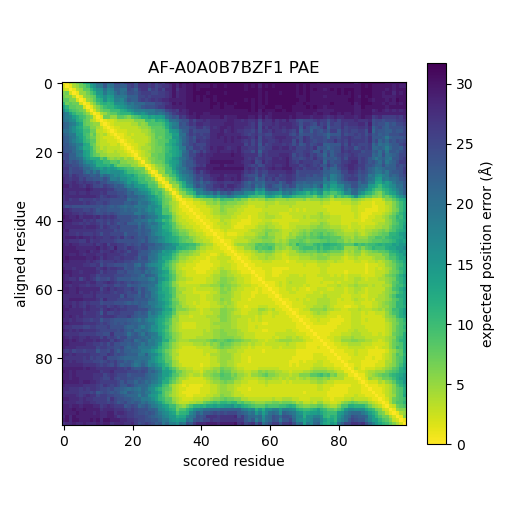A . SER A 1 85 ? -13.040 -0.781 0.851 1.00 87.81 85 SER A CA 1
ATOM 630 C C . SER A 1 85 ? -13.422 -1.963 -0.030 1.00 87.81 85 SER A C 1
ATOM 632 O O . SER A 1 85 ? -13.746 -3.027 0.481 1.00 87.81 85 SER A O 1
ATOM 634 N N . ASP A 1 86 ? -13.412 -1.761 -1.339 1.00 85.06 86 ASP A N 1
ATOM 635 C CA . ASP A 1 86 ? -13.724 -2.751 -2.361 1.00 85.06 86 ASP A CA 1
ATOM 636 C C . ASP A 1 86 ? -12.501 -3.594 -2.743 1.00 85.06 86 ASP A C 1
ATOM 638 O O . ASP A 1 86 ? -12.636 -4.795 -2.970 1.00 85.06 86 ASP A O 1
ATOM 642 N N . THR A 1 87 ? -11.310 -2.991 -2.777 1.00 84.25 87 THR A N 1
ATOM 643 C CA . THR A 1 87 ? -10.076 -3.674 -3.200 1.00 84.25 87 THR A CA 1
ATOM 644 C C . THR A 1 87 ? -9.154 -4.092 -2.057 1.00 84.25 87 THR A C 1
ATOM 646 O O . THR A 1 87 ? -8.293 -4.945 -2.255 1.00 84.25 87 THR A O 1
ATOM 649 N N . GLY A 1 88 ? -9.288 -3.495 -0.872 1.00 91.81 88 GLY A N 1
ATOM 650 C CA . GLY A 1 88 ? -8.271 -3.576 0.173 1.00 91.81 88 GLY A CA 1
ATOM 651 C C . GLY A 1 88 ? -7.024 -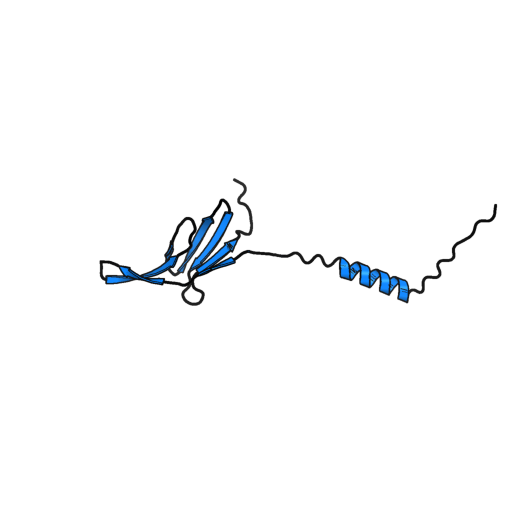2.773 -0.197 1.00 91.81 88 GLY A C 1
ATOM 652 O O . GLY A 1 88 ? -7.118 -1.704 -0.805 1.00 91.81 88 GLY A O 1
ATOM 653 N N . LEU A 1 89 ? -5.856 -3.295 0.173 1.00 95.25 89 LEU A N 1
ATOM 654 C CA . LEU A 1 89 ? -4.557 -2.731 -0.174 1.00 95.25 89 LEU A CA 1
ATOM 655 C C . LEU A 1 89 ? -4.132 -3.164 -1.577 1.00 95.25 89 LEU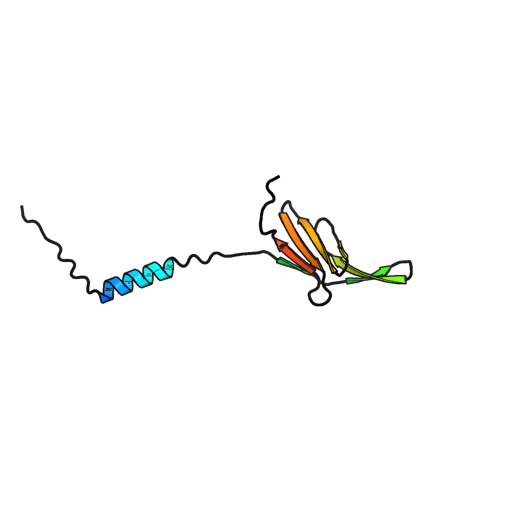 A C 1
ATOM 657 O O . LEU A 1 89 ? -4.101 -4.360 -1.871 1.00 95.25 89 LEU A O 1
ATOM 661 N N . ALA A 1 90 ? -3.668 -2.208 -2.374 1.00 94.06 90 ALA A N 1
ATOM 662 C CA . ALA A 1 90 ? -2.886 -2.455 -3.578 1.00 94.06 90 ALA A CA 1
ATOM 663 C C . ALA A 1 90 ? -1.661 -1.532 -3.591 1.00 94.06 90 ALA A C 1
ATOM 665 O O . ALA A 1 90 ? -1.825 -0.319 -3.559 1.00 94.06 90 ALA A O 1
ATOM 666 N N . CYS A 1 91 ? -0.456 -2.101 -3.637 1.00 92.94 91 CYS A N 1
ATOM 667 C CA . CYS A 1 91 ? 0.823 -1.389 -3.706 1.00 92.94 91 CYS A CA 1
ATOM 668 C C . CYS A 1 91 ? 1.599 -1.826 -4.946 1.00 92.94 91 CYS A C 1
ATOM 670 O O . CYS A 1 91 ? 2.060 -2.962 -4.981 1.00 92.94 91 CYS A O 1
ATOM 672 N N . CYS A 1 92 ? 1.784 -0.956 -5.933 1.00 91.50 92 CYS A N 1
ATOM 673 C CA . CYS A 1 92 ? 2.467 -1.287 -7.186 1.00 91.50 92 CYS A CA 1
ATOM 674 C C . CYS A 1 92 ? 3.800 -0.554 -7.324 1.00 91.50 92 CYS A C 1
ATOM 676 O O . CYS A 1 92 ? 3.927 0.569 -6.847 1.00 91.50 92 CYS A O 1
ATOM 678 N N . ASP A 1 93 ? 4.782 -1.166 -7.987 1.00 90.88 93 ASP A N 1
ATOM 679 C CA . ASP A 1 93 ? 6.062 -0.521 -8.300 1.00 90.88 93 ASP A CA 1
ATOM 680 C C . ASP A 1 93 ? 5.852 0.860 -8.944 1.00 90.88 93 ASP A C 1
ATOM 682 O O . ASP A 1 93 ? 5.091 1.011 -9.905 1.00 90.88 93 ASP A O 1
ATOM 686 N N . CYS A 1 94 ? 6.562 1.874 -8.442 1.00 86.31 94 CYS A N 1
ATOM 687 C CA . CYS A 1 94 ? 6.463 3.229 -8.975 1.00 86.31 94 CYS A CA 1
ATOM 688 C C . CYS A 1 94 ? 6.902 3.262 -10.457 1.00 86.31 94 CYS A C 1
ATOM 690 O O . CYS A 1 94 ? 8.024 2.852 -10.774 1.00 86.31 94 CYS A O 1
ATOM 692 N N . PRO A 1 95 ? 6.100 3.834 -11.377 1.00 70.06 95 PRO A N 1
ATOM 693 C CA . PRO A 1 95 ? 6.373 3.805 -12.818 1.00 70.06 95 PRO A CA 1
ATOM 694 C C . PRO A 1 95 ? 7.608 4.616 -13.244 1.00 70.06 95 PRO A C 1
ATOM 696 O O . PRO A 1 95 ? 8.043 4.530 -14.395 1.00 70.06 95 PRO A O 1
ATOM 699 N N . ARG A 1 96 ? 8.190 5.432 -12.352 1.00 64.75 96 ARG A N 1
ATOM 700 C CA . ARG A 1 96 ? 9.444 6.152 -12.604 1.00 64.75 96 ARG A CA 1
ATOM 701 C C . ARG A 1 96 ? 10.339 6.177 -11.363 1.00 64.75 96 ARG A C 1
ATOM 703 O O . ARG A 1 96 ? 9.864 6.580 -10.300 1.00 64.75 96 ARG A O 1
ATOM 710 N N . PRO A 1 97 ? 11.648 5.889 -11.492 1.00 55.94 97 PRO A N 1
ATOM 711 C CA . PRO A 1 97 ? 12.604 6.293 -10.472 1.00 55.94 97 PRO A CA 1
ATOM 712 C C . PRO A 1 97 ? 12.592 7.824 -10.400 1.00 55.94 97 PRO A C 1
ATOM 714 O O . PRO A 1 97 ? 12.840 8.503 -11.403 1.00 55.94 97 PRO A O 1
ATOM 717 N N . ARG A 1 98 ? 12.263 8.391 -9.233 1.00 54.81 98 ARG A N 1
ATOM 718 C CA . ARG A 1 98 ? 12.410 9.833 -9.007 1.00 54.81 98 ARG A CA 1
ATOM 719 C C . ARG A 1 98 ? 13.894 10.165 -9.173 1.00 54.81 98 ARG A C 1
ATOM 721 O O . ARG A 1 98 ? 14.712 9.713 -8.379 1.00 54.81 98 ARG A O 1
ATOM 728 N N . ARG A 1 99 ? 14.251 10.909 -10.227 1.00 48.69 99 ARG A N 1
ATOM 729 C CA . ARG A 1 99 ? 15.562 11.568 -10.300 1.00 48.69 99 ARG A CA 1
ATOM 730 C C . ARG A 1 99 ? 15.599 12.560 -9.138 1.00 48.69 99 ARG A C 1
ATOM 732 O O . ARG A 1 99 ? 14.806 13.501 -9.146 1.00 48.69 99 ARG A O 1
ATOM 739 N N . GLY A 1 100 ? 16.402 12.245 -8.125 1.00 41.56 100 GLY A N 1
ATOM 740 C CA . GLY A 1 100 ? 16.748 13.167 -7.043 1.00 41.56 100 GLY A CA 1
ATOM 741 C C . GLY A 1 100 ? 17.611 14.312 -7.542 1.00 41.56 100 GLY A C 1
ATOM 742 O O . GLY A 1 100 ? 18.244 14.146 -8.613 1.00 41.56 100 GLY A O 1
#

Solvent-accessible surface area (backbone atoms only — not comparable to full-atom values): 6140 Å² total; per-residue (Å²): 137,86,82,80,78,82,78,80,82,71,53,68,70,56,54,52,52,53,50,50,55,56,55,63,72,62,64,73,78,76,76,81,78,65,58,64,51,73,38,65,62,44,76,49,68,46,97,87,72,46,80,46,53,30,19,68,62,87,28,47,61,51,61,44,49,61,74,42,74,49,74,29,38,49,98,91,39,54,25,44,32,38,21,39,95,90,72,16,22,42,31,28,48,48,94,62,84,80,83,125

Foldseek 3Di:
DDDPDPPPPPPVVNVVVVVVVVVVVPPPPPPPPWDKDAFAWDWDADPVRDIWIWAQDVFVVGIDGEQDWDWTDDPNWIWTWHAYPVGGIITIGDPDDPPD

Sequence (100 aa):
MTFTTISTSLSPLLTFAVISVLFCGMVSTSDLGFHCVFGPMVTTVTPEGQTLEYCPTQMEPPVMTKGDYILAVKDGKCYECMCASDTGLACCDCPRPRRG

Secondary structure (DSSP, 8-state):
-----------HHHHHHHHHHHHHTT---------EEEE--EEEE-TTS-EEEEEE-SSBSSEEETT-EEEEEETTEEEEEEEETTTEEEEEE-SS----

Radius of gyration: 27.8 Å; Cα contacts (8 Å, |Δi|>4): 146; chains: 1; bounding box: 50×31×89 Å

Nearest PDB structures (foldseek):
  2cku-assembly1_A  TM=6.031E-01  e=9.656E-01  Homo sapiens
  5wg3-assembly1_A  TM=3.256E-01  e=1.447E-01  Homo sapiens
  4mk0-assembly1_A  TM=3.292E-01  e=3.264E-01  Homo sapiens
  8os5-assembly1_C  TM=3.935E-01  e=2.178E+00  Homo sapiens

pLDDT: mean 77.73, std 18.32, range [36.16, 95.56]